Protein AF-A0A3D6BWM6-F1 (afdb_monomer)

Secondary structure (DSSP, 8-state):
-B-TTT--B-TTS-EEE--STTSPPEEE-HHHHHHH-HHHHHHHH----HHHHHHHHHHT--

Solvent-accessible surface area (backbone atoms only — not comparable to full-atom values): 3827 Å² total; per-residue (Å²): 103,46,14,77,83,82,58,48,78,21,74,91,66,64,45,66,53,87,57,65,94,92,51,84,68,50,36,28,38,72,78,56,28,54,72,77,37,47,66,62,39,42,59,68,69,60,66,67,44,71,66,55,52,54,46,34,67,74,69,66,66,128

Foldseek 3Di:
DAAPPPRHDCPPPWDWDPDPPPDDIHTHDLVCCCVPPVPSSCCVVVPCPPVNVVVCVVVVPD

Organism: NCBI:txid1137281

Radius of gyration: 15.15 Å; Cα contacts (8 Å, |Δi|>4): 62; chains: 1; bounding box: 34×23×40 Å

pLDDT: mean 76.89, std 10.54, range [54.47, 91.31]

Sequence (62 aa):
MKCKKCGISVMKAPLQRVNEKGVDGIWWCEPCIEVHDRELARNIKEDETQVEKDLKDILGFK

Structure (mmCIF, N/CA/C/O backbone):
data_AF-A0A3D6BWM6-F1
#
_entry.id   AF-A0A3D6BWM6-F1
#
loop_
_atom_site.group_PDB
_atom_site.id
_atom_site.type_symbol
_atom_site.label_atom_id
_atom_site.label_alt_id
_atom_site.label_comp_id
_atom_site.label_asym_id
_atom_site.label_entity_id
_atom_site.label_seq_id
_atom_site.pdbx_PDB_ins_code
_atom_site.Cartn_x
_atom_site.Cartn_y
_atom_site.Cartn_z
_atom_site.occupancy
_atom_site.B_iso_or_equiv
_atom_site.au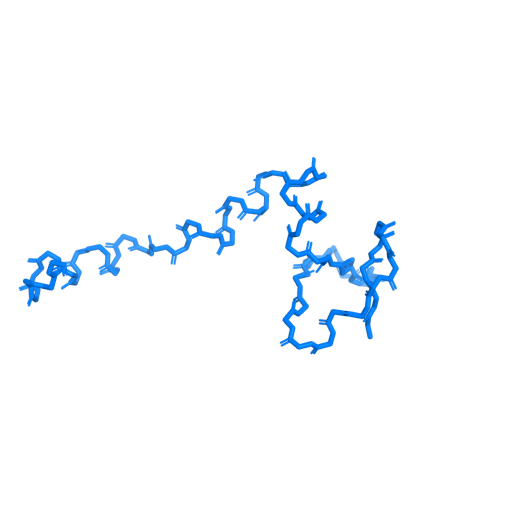th_seq_id
_atom_site.auth_comp_id
_atom_site.auth_asym_id
_atom_site.auth_atom_id
_atom_site.pdbx_PDB_model_num
ATOM 1 N N . MET A 1 1 ? 0.171 7.910 -13.691 1.00 79.31 1 MET A N 1
ATOM 2 C CA . MET A 1 1 ? 0.808 6.868 -12.849 1.00 79.31 1 MET A CA 1
ATOM 3 C C . MET A 1 1 ? -0.040 5.605 -12.873 1.00 79.31 1 MET A C 1
ATOM 5 O O . MET A 1 1 ? -1.260 5.718 -12.774 1.00 79.31 1 MET A O 1
ATOM 9 N N . LYS A 1 2 ? 0.572 4.428 -13.051 1.00 89.00 2 LYS A N 1
ATOM 10 C CA . LYS A 1 2 ? -0.122 3.130 -13.122 1.00 89.00 2 LYS A CA 1
ATOM 11 C C . LYS A 1 2 ? 0.387 2.198 -12.024 1.00 89.00 2 LYS A C 1
ATOM 13 O O . LYS A 1 2 ? 1.578 2.222 -11.733 1.00 89.00 2 LYS A O 1
ATOM 18 N N . CYS A 1 3 ? -0.491 1.378 -11.450 1.00 89.44 3 CYS A N 1
ATOM 19 C CA . CYS A 1 3 ? -0.083 0.341 -10.507 1.00 89.44 3 CYS A CA 1
ATOM 20 C C . CYS A 1 3 ? 0.893 -0.634 -11.182 1.00 89.44 3 CYS A C 1
ATOM 22 O O . CYS A 1 3 ? 0.603 -1.145 -12.265 1.00 89.44 3 CY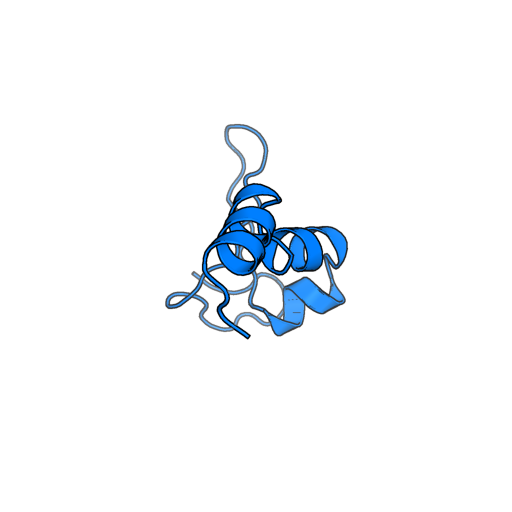S A O 1
ATOM 24 N N . LYS A 1 4 ? 2.011 -0.950 -10.520 1.00 87.62 4 LYS A N 1
ATOM 25 C CA . LYS A 1 4 ? 3.031 -1.881 -11.027 1.00 87.62 4 LYS A CA 1
ATOM 26 C C . LYS A 1 4 ? 2.498 -3.296 -11.281 1.00 87.62 4 LYS A C 1
ATOM 28 O O . LYS A 1 4 ? 3.058 -3.998 -12.117 1.00 87.62 4 LYS A O 1
ATOM 33 N N . LYS A 1 5 ? 1.450 -3.733 -10.570 1.00 91.00 5 LYS A N 1
ATOM 34 C CA . LYS A 1 5 ? 0.907 -5.094 -10.710 1.00 91.00 5 LYS A CA 1
ATOM 35 C C . LYS A 1 5 ? -0.244 -5.224 -11.686 1.00 91.00 5 LYS A C 1
ATOM 37 O O . LYS A 1 5 ? -0.160 -6.053 -12.580 1.00 91.00 5 LYS A O 1
ATOM 42 N N . CYS A 1 6 ? -1.298 -4.434 -11.528 1.00 91.31 6 CYS A N 1
ATOM 43 C CA . CYS A 1 6 ? -2.497 -4.570 -12.359 1.00 91.31 6 CYS A CA 1
ATOM 44 C C . CYS A 1 6 ? -2.596 -3.518 -13.474 1.00 91.31 6 CYS A C 1
ATOM 46 O O . CYS A 1 6 ? -3.519 -3.569 -14.279 1.00 91.31 6 CYS A O 1
ATOM 48 N N . GLY A 1 7 ? -1.680 -2.544 -13.530 1.00 90.56 7 GLY A N 1
ATOM 49 C CA . GLY A 1 7 ? -1.637 -1.534 -14.592 1.00 90.56 7 GLY A CA 1
ATOM 50 C C . GLY A 1 7 ? -2.739 -0.471 -14.533 1.00 90.56 7 GLY A C 1
ATOM 51 O O . GLY A 1 7 ? -2.738 0.436 -15.370 1.00 90.56 7 GLY A O 1
ATOM 52 N N . ILE A 1 8 ? -3.652 -0.536 -13.555 1.00 90.94 8 ILE A N 1
ATOM 53 C CA . ILE A 1 8 ? -4.723 0.457 -13.405 1.00 90.94 8 ILE A CA 1
ATOM 54 C C . ILE A 1 8 ? -4.150 1.836 -13.085 1.00 90.94 8 ILE A C 1
ATOM 56 O O . ILE A 1 8 ? -3.088 1.961 -12.469 1.00 90.94 8 ILE A O 1
ATOM 60 N N . SER A 1 9 ? -4.869 2.883 -13.479 1.00 90.12 9 SER A N 1
ATOM 61 C CA . SER A 1 9 ? -4.504 4.253 -13.126 1.00 90.12 9 SER A CA 1
ATOM 62 C C . SER A 1 9 ? -4.670 4.485 -11.624 1.00 90.12 9 SER A C 1
ATOM 64 O O . SER A 1 9 ? -5.745 4.252 -11.079 1.00 90.12 9 SER A O 1
ATOM 66 N N . VAL A 1 10 ? -3.621 4.984 -10.971 1.00 87.06 10 VAL A N 1
ATOM 67 C CA . VAL A 1 10 ? -3.616 5.322 -9.533 1.00 87.06 10 VAL A CA 1
ATOM 68 C C . VAL A 1 10 ? -3.471 6.824 -9.297 1.00 87.06 10 VAL A C 1
ATOM 70 O O . VAL A 1 10 ? -3.070 7.264 -8.234 1.00 87.06 10 VAL A O 1
ATOM 73 N N . MET A 1 11 ? -3.813 7.638 -10.299 1.00 80.50 11 MET A N 1
ATOM 74 C CA . MET A 1 11 ? -3.637 9.098 -10.274 1.00 80.50 11 MET A CA 1
ATOM 75 C C . MET A 1 11 ? -4.352 9.797 -9.107 1.00 80.50 11 MET A C 1
ATOM 77 O O . MET A 1 11 ? -3.909 10.860 -8.695 1.00 80.50 11 MET A O 1
ATOM 81 N N . LYS A 1 12 ? -5.457 9.228 -8.604 1.00 74.31 12 LYS A N 1
ATOM 82 C CA . LYS A 1 12 ? -6.262 9.831 -7.528 1.00 74.31 12 LYS A CA 1
ATOM 83 C C . LYS A 1 12 ? -5.675 9.614 -6.131 1.00 74.31 12 LYS A C 1
ATOM 85 O O . LYS A 1 12 ? -5.784 10.499 -5.298 1.00 74.31 12 LYS A O 1
ATOM 90 N N . ALA A 1 13 ? -5.093 8.443 -5.888 1.00 71.75 13 ALA A N 1
ATOM 91 C CA . ALA A 1 13 ? -4.535 8.048 -4.596 1.00 71.75 13 ALA A CA 1
ATOM 92 C C . ALA A 1 13 ? -3.343 7.108 -4.837 1.00 71.75 13 ALA A C 1
ATOM 94 O O . ALA A 1 13 ? -3.477 5.884 -4.745 1.00 71.75 13 ALA A O 1
ATOM 95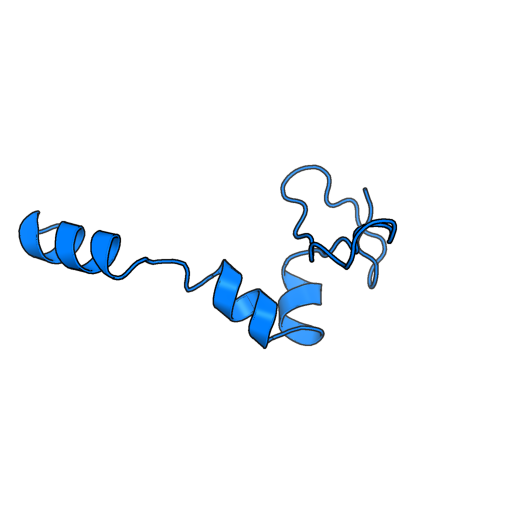 N N . PRO A 1 14 ? -2.199 7.655 -5.276 1.00 75.38 14 PRO A N 1
ATOM 96 C CA . PRO A 1 14 ? -1.058 6.839 -5.638 1.00 75.38 14 PRO A CA 1
ATOM 97 C C . PRO A 1 14 ? -0.286 6.423 -4.379 1.00 75.38 14 PRO A C 1
ATOM 99 O O . PRO A 1 14 ? 0.320 7.257 -3.715 1.00 75.38 14 PRO A O 1
ATOM 102 N N . LEU A 1 15 ? -0.276 5.125 -4.062 1.00 79.94 15 LEU A N 1
ATOM 103 C CA . LEU A 1 15 ? 0.532 4.595 -2.961 1.00 79.94 15 LEU A CA 1
ATOM 104 C C . LEU A 1 15 ? 1.948 4.324 -3.471 1.00 79.94 15 LEU A C 1
ATOM 106 O O . LEU A 1 15 ? 2.129 3.545 -4.411 1.00 79.94 15 LEU A O 1
ATOM 110 N N . GLN A 1 16 ? 2.943 4.985 -2.881 1.00 76.19 16 GLN A N 1
ATOM 111 C CA . GLN A 1 16 ? 4.329 4.928 -3.335 1.00 76.19 16 GLN A CA 1
ATOM 112 C C . GLN A 1 16 ? 5.255 4.435 -2.231 1.00 76.19 16 GLN A C 1
ATOM 114 O O . GLN A 1 16 ? 5.229 4.951 -1.118 1.00 76.19 16 GLN A O 1
ATOM 119 N N . ARG A 1 17 ? 6.152 3.505 -2.573 1.00 69.75 17 ARG A N 1
ATOM 120 C CA . ARG A 1 17 ? 7.345 3.263 -1.758 1.00 69.75 17 ARG A CA 1
ATOM 121 C C . ARG A 1 17 ? 8.437 4.228 -2.207 1.00 69.75 17 ARG A C 1
ATOM 123 O O . ARG A 1 17 ? 8.833 4.208 -3.376 1.00 69.75 17 ARG A O 1
ATOM 130 N N . VAL A 1 18 ? 8.899 5.083 -1.300 1.00 65.94 18 VAL A N 1
ATOM 131 C CA . VAL A 1 18 ? 10.071 5.925 -1.552 1.00 65.94 18 VAL A 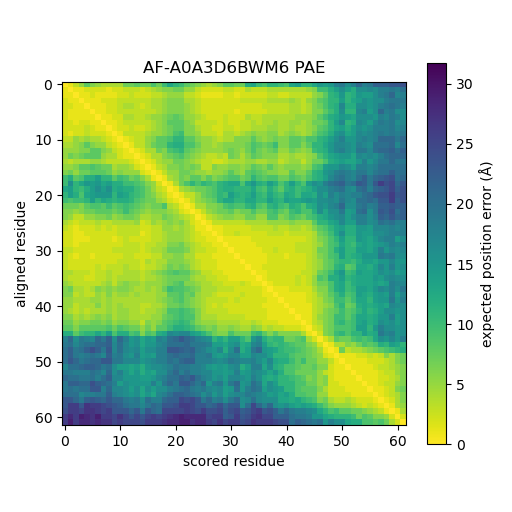CA 1
ATOM 132 C C . VAL A 1 18 ? 11.289 5.004 -1.507 1.00 65.94 18 VAL A C 1
ATOM 134 O O . VAL A 1 18 ? 11.659 4.508 -0.447 1.00 65.94 18 VAL A O 1
ATOM 137 N N . ASN A 1 19 ? 11.843 4.686 -2.675 1.00 63.00 19 ASN A N 1
ATOM 138 C CA . ASN A 1 19 ? 13.064 3.891 -2.784 1.00 63.00 19 ASN A CA 1
ATOM 139 C C . ASN A 1 19 ? 14.302 4.788 -2.594 1.00 63.00 19 ASN A C 1
ATOM 141 O O . ASN A 1 19 ? 14.189 6.009 -2.471 1.00 63.00 19 ASN A O 1
ATOM 145 N N . GLU A 1 20 ? 15.483 4.169 -2.572 1.00 62.81 20 GLU A N 1
ATOM 146 C CA . GLU A 1 20 ? 16.778 4.853 -2.512 1.00 62.81 20 GLU A CA 1
ATOM 147 C C . GLU A 1 20 ? 16.905 5.979 -3.557 1.00 62.81 20 GLU A C 1
ATOM 149 O O . GLU A 1 20 ? 16.280 5.959 -4.622 1.00 62.81 20 GLU A O 1
ATOM 154 N N . LYS A 1 21 ? 17.739 6.982 -3.247 1.00 68.44 21 LYS A N 1
ATOM 155 C CA . LYS A 1 21 ? 17.966 8.150 -4.112 1.00 68.44 21 LYS A CA 1
ATOM 156 C C . LYS A 1 21 ? 18.329 7.711 -5.537 1.00 68.44 21 LYS A C 1
ATOM 158 O O . LYS A 1 21 ? 19.336 7.045 -5.741 1.00 68.44 21 LYS A O 1
ATOM 163 N N . GLY A 1 22 ? 17.540 8.158 -6.515 1.00 66.56 22 GLY A N 1
ATOM 164 C CA . GLY A 1 22 ? 17.766 7.886 -7.940 1.00 66.56 22 GLY A CA 1
ATOM 165 C C . GLY A 1 22 ? 17.004 6.683 -8.504 1.00 66.56 22 GLY A C 1
ATOM 166 O O . GLY A 1 22 ? 17.140 6.405 -9.691 1.00 66.56 22 GLY A O 1
ATOM 167 N N . VAL A 1 23 ? 16.190 5.991 -7.699 1.00 70.62 23 VAL A N 1
ATOM 168 C CA . VAL A 1 23 ? 15.325 4.901 -8.174 1.00 70.62 23 VAL A CA 1
ATOM 169 C C . VAL A 1 23 ? 13.914 5.419 -8.450 1.00 70.62 23 VAL A C 1
ATOM 171 O O . VAL A 1 23 ? 13.322 6.109 -7.617 1.00 70.62 23 VAL A O 1
ATOM 174 N N . ASP A 1 24 ? 13.346 5.034 -9.595 1.00 70.25 24 ASP A N 1
ATOM 175 C CA . ASP A 1 24 ? 11.954 5.337 -9.924 1.00 70.25 24 ASP A CA 1
ATOM 176 C C . ASP A 1 24 ? 10.994 4.786 -8.857 1.00 70.25 24 ASP A C 1
ATOM 178 O O . ASP A 1 24 ? 11.068 3.627 -8.425 1.00 70.25 24 ASP A O 1
ATOM 182 N N . GLY A 1 25 ? 10.059 5.637 -8.434 1.00 72.88 25 GLY A N 1
ATOM 183 C CA . GLY A 1 25 ? 9.023 5.281 -7.474 1.00 72.88 25 GLY A CA 1
ATOM 184 C C . GLY A 1 25 ? 8.156 4.128 -7.968 1.00 72.88 25 GLY A C 1
ATOM 185 O O . GLY A 1 25 ? 7.643 4.156 -9.089 1.00 72.88 25 GLY A O 1
ATOM 186 N N . ILE A 1 26 ? 7.945 3.123 -7.116 1.00 83.56 26 ILE A N 1
ATOM 187 C CA . ILE A 1 26 ? 6.974 2.068 -7.409 1.00 83.56 26 ILE A CA 1
ATOM 188 C C . ILE A 1 26 ? 5.600 2.522 -6.931 1.00 83.56 26 ILE A C 1
ATOM 190 O O . ILE A 1 26 ? 5.416 2.796 -5.748 1.00 83.56 26 ILE A O 1
ATOM 194 N N . TRP A 1 27 ? 4.641 2.519 -7.854 1.00 86.44 27 TRP A N 1
ATOM 195 C CA . TRP A 1 27 ? 3.257 2.902 -7.604 1.00 86.44 27 TRP A CA 1
ATOM 196 C C . TRP A 1 27 ? 2.350 1.686 -7.454 1.00 86.44 27 TRP A C 1
ATOM 198 O O . TRP A 1 27 ? 2.397 0.746 -8.256 1.00 86.44 27 TRP A O 1
ATOM 208 N N . TRP A 1 28 ? 1.459 1.746 -6.475 1.00 87.56 28 TRP A N 1
ATOM 209 C CA . TRP A 1 28 ? 0.516 0.689 -6.159 1.00 87.56 28 TRP A CA 1
ATOM 210 C C . TRP A 1 28 ? -0.911 1.216 -6.080 1.00 87.56 28 TRP A C 1
ATOM 212 O O . TRP A 1 28 ? -1.148 2.365 -5.715 1.00 87.56 28 TRP A O 1
ATOM 222 N N . CYS A 1 29 ? -1.865 0.359 -6.440 1.00 89.38 29 CYS A N 1
ATOM 223 C CA . CYS A 1 29 ? -3.240 0.522 -5.994 1.00 89.38 29 CYS A CA 1
ATOM 224 C C . CYS A 1 29 ? -3.430 -0.222 -4.671 1.00 89.38 29 CYS A C 1
ATOM 226 O O . CYS A 1 29 ? -2.690 -1.164 -4.374 1.00 89.38 29 CYS A O 1
ATOM 228 N N . GLU A 1 30 ? -4.446 0.179 -3.918 1.00 87.12 30 GLU A N 1
ATOM 229 C CA . GLU A 1 30 ? -4.759 -0.378 -2.603 1.00 87.12 30 GLU A CA 1
ATOM 230 C C . GLU A 1 30 ? -4.960 -1.912 -2.609 1.00 87.12 30 GLU A C 1
ATOM 232 O O . GLU A 1 30 ? -4.289 -2.589 -1.833 1.00 87.12 30 GLU A O 1
ATOM 237 N N . PRO A 1 31 ? -5.716 -2.526 -3.544 1.00 89.88 31 PRO A N 1
ATOM 238 C CA . PRO A 1 31 ? -5.839 -3.987 -3.562 1.00 89.88 31 PRO A CA 1
ATOM 239 C C . PRO A 1 31 ? -4.508 -4.704 -3.821 1.00 89.88 31 PRO A C 1
ATOM 241 O O . PRO A 1 31 ? -4.240 -5.776 -3.287 1.00 89.88 31 PRO A O 1
ATOM 244 N N . CYS A 1 32 ? -3.646 -4.131 -4.667 1.00 90.50 32 CYS A N 1
ATOM 245 C CA . CYS A 1 32 ? -2.377 -4.770 -4.993 1.00 90.50 32 CYS A CA 1
ATOM 246 C C . CYS A 1 32 ? -1.344 -4.613 -3.876 1.00 90.50 32 CYS A C 1
ATOM 248 O O . CYS A 1 32 ? -0.559 -5.539 -3.678 1.00 90.50 32 CYS A O 1
ATOM 250 N N . ILE A 1 33 ? -1.317 -3.484 -3.161 1.00 87.88 33 ILE A N 1
ATOM 251 C CA . ILE A 1 33 ? -0.371 -3.309 -2.050 1.00 87.88 33 ILE A CA 1
ATOM 252 C C . ILE A 1 33 ? -0.721 -4.246 -0.888 1.00 87.88 33 ILE A C 1
ATOM 254 O O . ILE A 1 33 ? 0.172 -4.888 -0.353 1.00 87.88 33 ILE A O 1
ATOM 258 N N . GLU A 1 34 ? -2.005 -4.455 -0.583 1.00 88.75 34 GLU A N 1
ATOM 259 C CA . GLU A 1 34 ? -2.444 -5.408 0.450 1.00 88.75 34 GLU A CA 1
ATOM 260 C C . GLU A 1 34 ? -2.035 -6.856 0.164 1.00 88.75 34 GLU A C 1
ATOM 262 O O . GLU A 1 34 ? -1.826 -7.649 1.079 1.00 88.75 34 GLU A O 1
ATOM 267 N N . VAL A 1 35 ? -1.923 -7.237 -1.108 1.00 90.94 35 VAL A N 1
ATOM 268 C CA . VAL A 1 35 ? -1.545 -8.604 -1.486 1.00 90.94 35 VAL A CA 1
ATOM 269 C C . VAL A 1 35 ? -0.030 -8.755 -1.593 1.00 90.94 35 VAL A C 1
ATOM 271 O O . VAL A 1 35 ? 0.506 -9.793 -1.203 1.00 90.94 35 VAL A O 1
ATOM 274 N N . HIS A 1 36 ? 0.658 -7.745 -2.128 1.00 87.75 36 HIS A N 1
ATOM 275 C CA . HIS A 1 36 ? 2.063 -7.854 -2.525 1.00 87.75 36 HIS A CA 1
ATOM 276 C C . HIS A 1 36 ? 3.057 -7.171 -1.580 1.00 87.75 36 HIS A C 1
ATOM 278 O O . HIS A 1 36 ? 4.239 -7.496 -1.650 1.00 87.75 36 HIS A O 1
ATOM 284 N N . ASP A 1 37 ? 2.602 -6.264 -0.717 1.00 85.06 37 ASP A N 1
ATOM 285 C CA . ASP A 1 37 ? 3.420 -5.559 0.275 1.00 85.06 37 ASP A CA 1
ATOM 286 C C . ASP A 1 37 ? 2.576 -5.257 1.527 1.00 85.06 37 ASP A C 1
ATOM 288 O O . ASP A 1 37 ? 2.215 -4.1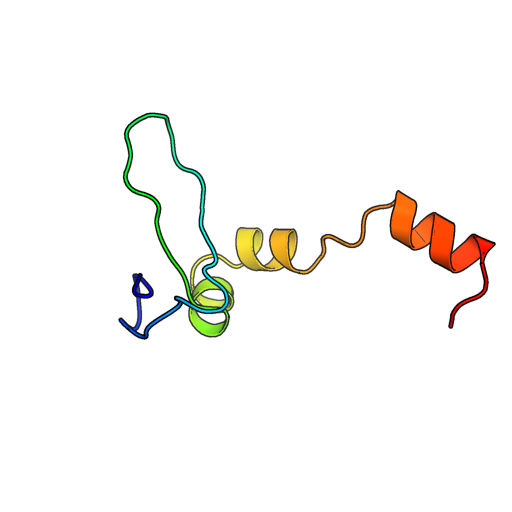20 1.833 1.00 85.06 37 ASP A O 1
ATOM 292 N N . ARG A 1 38 ? 2.194 -6.335 2.225 1.00 82.56 38 ARG A N 1
ATOM 293 C CA . ARG A 1 38 ? 1.297 -6.303 3.394 1.00 82.56 38 ARG A CA 1
ATOM 294 C C . ARG A 1 38 ? 1.804 -5.413 4.517 1.00 82.56 38 ARG A C 1
ATOM 296 O O . ARG A 1 38 ? 1.000 -4.790 5.197 1.00 82.56 38 ARG A O 1
ATOM 303 N N . GLU A 1 39 ? 3.116 -5.387 4.727 1.00 81.19 39 GLU A N 1
ATOM 304 C CA . GLU A 1 39 ? 3.731 -4.570 5.767 1.00 81.19 39 GLU A CA 1
ATOM 305 C C . GLU A 1 39 ? 3.574 -3.088 5.440 1.00 81.19 39 GLU A C 1
ATOM 307 O O . GLU A 1 39 ? 3.079 -2.334 6.272 1.00 81.19 39 GLU A O 1
ATOM 312 N N . LEU A 1 40 ? 3.901 -2.678 4.212 1.00 78.25 40 LEU A N 1
ATOM 313 C CA . LEU A 1 40 ? 3.701 -1.300 3.782 1.00 78.25 40 LEU A CA 1
ATOM 314 C C . LEU A 1 40 ? 2.215 -0.922 3.767 1.00 78.25 40 LEU A C 1
ATOM 316 O O . LEU A 1 40 ? 1.860 0.161 4.218 1.00 78.25 40 LEU A O 1
ATOM 320 N N . ALA A 1 41 ? 1.342 -1.818 3.296 1.00 82.50 41 ALA A N 1
ATOM 321 C CA . ALA A 1 41 ? -0.104 -1.612 3.322 1.00 82.50 41 ALA A CA 1
ATOM 322 C C . ALA A 1 41 ? -0.617 -1.391 4.749 1.00 82.50 41 ALA A C 1
ATOM 324 O O . ALA A 1 41 ? -1.410 -0.482 4.981 1.00 82.50 41 ALA A O 1
ATOM 325 N N . ARG A 1 42 ? -0.136 -2.192 5.705 1.00 81.75 42 ARG A N 1
ATOM 326 C CA . ARG A 1 42 ? -0.455 -2.034 7.121 1.00 81.75 42 ARG A CA 1
ATOM 327 C C . ARG A 1 42 ? 0.078 -0.711 7.653 1.00 81.75 42 ARG A C 1
ATOM 329 O O . ARG A 1 42 ? -0.704 0.036 8.207 1.00 81.75 42 ARG A O 1
ATOM 336 N N . ASN A 1 43 ? 1.344 -0.378 7.421 1.00 77.25 43 ASN A N 1
ATOM 337 C CA . ASN A 1 43 ? 1.940 0.864 7.925 1.00 77.25 43 ASN A CA 1
ATOM 338 C C . ASN A 1 43 ? 1.232 2.118 7.380 1.00 77.25 43 ASN A C 1
ATOM 340 O O . ASN A 1 43 ? 1.089 3.091 8.102 1.00 77.25 43 ASN A O 1
ATOM 344 N N . ILE A 1 44 ? 0.755 2.085 6.130 1.00 75.19 44 ILE A N 1
ATOM 345 C CA . ILE A 1 44 ? -0.021 3.183 5.529 1.00 75.19 44 ILE A CA 1
ATOM 346 C C . ILE A 1 44 ? -1.441 3.274 6.117 1.00 75.19 44 ILE A C 1
ATOM 348 O O . ILE A 1 44 ? -2.006 4.361 6.185 1.00 75.19 44 ILE A O 1
ATOM 352 N N . LYS A 1 45 ? -2.053 2.143 6.496 1.00 71.75 45 LYS A N 1
ATOM 353 C CA . LYS A 1 45 ? -3.435 2.082 7.015 1.00 71.75 45 LYS A CA 1
ATOM 354 C C . LYS A 1 45 ? -3.537 2.231 8.531 1.00 71.75 45 LYS A C 1
ATOM 356 O O . LYS A 1 45 ? -4.546 2.719 9.021 1.00 71.75 45 LYS A O 1
ATOM 361 N N . GLU A 1 46 ? -2.524 1.774 9.254 1.00 65.38 46 GLU A N 1
ATOM 362 C CA . GLU A 1 46 ? -2.399 1.844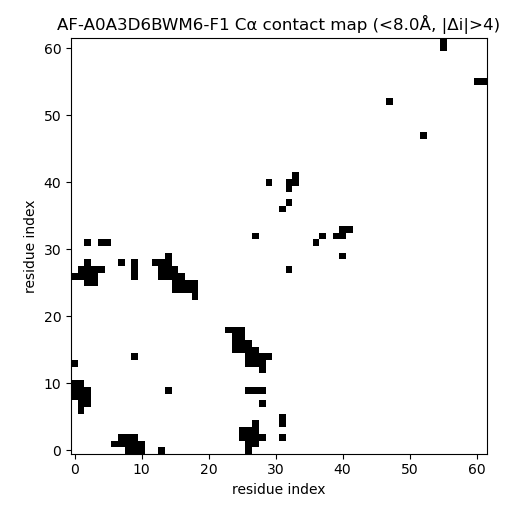 10.712 1.00 65.38 46 GLU A CA 1
ATOM 363 C C . GLU A 1 46 ? -1.748 3.148 11.173 1.00 65.38 46 GLU A C 1
ATOM 365 O O . GLU A 1 46 ? -1.390 3.257 12.343 1.00 65.38 46 GLU A O 1
ATOM 370 N N . ASP A 1 47 ? -1.635 4.148 10.295 1.00 57.78 47 ASP A N 1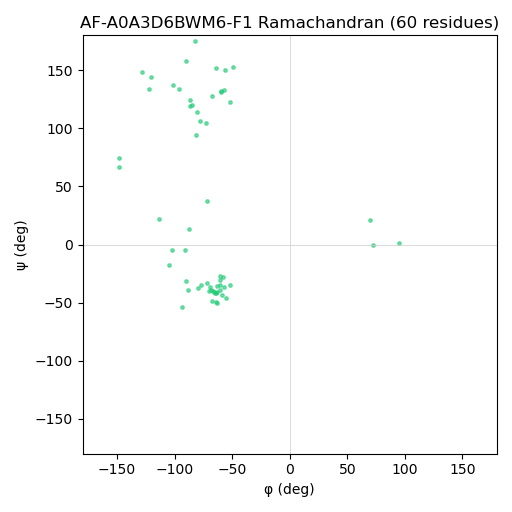
ATOM 371 C CA . ASP A 1 47 ? -1.100 5.478 10.606 1.00 57.78 47 ASP A CA 1
ATOM 372 C C . ASP A 1 47 ? -2.074 6.302 11.477 1.00 57.78 47 ASP A C 1
ATOM 374 O O . ASP A 1 47 ? -2.246 7.499 11.302 1.00 57.78 47 ASP A O 1
ATOM 378 N N . GLU A 1 48 ? -2.753 5.638 12.414 1.00 56.25 48 GLU A N 1
ATOM 379 C CA . GLU A 1 48 ? -3.331 6.274 13.580 1.00 56.25 48 GLU A CA 1
ATOM 380 C C . GLU A 1 48 ? -2.187 6.417 14.581 1.00 56.25 48 GLU A C 1
ATOM 382 O O . GLU A 1 48 ? -1.812 5.483 15.304 1.00 56.25 48 GLU A O 1
ATOM 387 N N . THR A 1 49 ? -1.564 7.588 14.548 1.00 62.97 49 THR A N 1
ATOM 388 C CA . THR A 1 49 ? -0.444 7.902 15.428 1.00 62.97 49 THR A CA 1
ATOM 389 C C . THR A 1 49 ? -0.872 7.715 16.886 1.00 62.97 49 THR A C 1
ATOM 391 O O . THR A 1 49 ? -2.034 7.918 17.242 1.00 62.97 49 THR A O 1
AT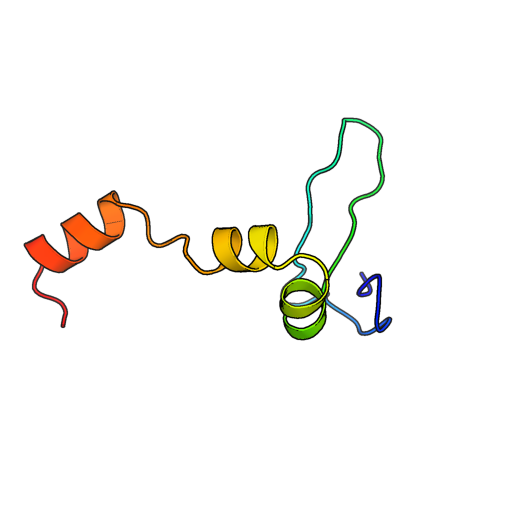OM 394 N N . GLN A 1 50 ? 0.065 7.358 17.772 1.00 62.12 50 GLN A N 1
ATOM 395 C CA . GLN A 1 50 ? -0.227 7.300 19.213 1.00 62.12 50 GLN A CA 1
ATOM 396 C C . GLN A 1 50 ? -0.865 8.616 19.695 1.00 62.12 50 GLN A C 1
ATOM 398 O O . GLN A 1 50 ? -1.794 8.598 20.488 1.00 62.12 50 GLN A O 1
ATOM 403 N N . VAL A 1 51 ? -0.446 9.745 19.114 1.00 64.31 51 VAL A N 1
ATOM 404 C CA . VAL A 1 51 ? -1.009 11.076 19.365 1.00 64.31 51 VAL A CA 1
ATOM 405 C C . VAL A 1 51 ? -2.479 11.182 18.943 1.00 64.31 51 VAL A C 1
ATOM 407 O O . VAL A 1 51 ? -3.266 11.777 19.668 1.00 64.31 51 VAL A O 1
ATOM 410 N N . GLU A 1 52 ? -2.886 10.614 17.807 1.00 68.81 52 GLU A N 1
ATOM 411 C CA . GLU A 1 52 ? -4.293 10.611 17.375 1.00 68.81 52 GLU A CA 1
ATOM 412 C C . GLU A 1 52 ? -5.175 9.722 18.250 1.00 68.81 52 GLU A C 1
ATOM 414 O O . GLU A 1 52 ? -6.313 10.100 18.533 1.00 68.81 52 GLU A O 1
ATOM 419 N N . LYS A 1 53 ? -4.655 8.584 18.723 1.00 69.56 53 LYS A N 1
ATOM 420 C CA . LYS A 1 53 ? -5.347 7.749 19.718 1.00 69.56 53 LYS A CA 1
ATOM 421 C C . LYS A 1 53 ? -5.523 8.500 21.030 1.00 69.56 53 LYS A C 1
ATOM 423 O O . LYS A 1 53 ? -6.644 8.630 21.512 1.00 69.56 53 LYS A O 1
ATOM 428 N N . ASP A 1 54 ? -4.437 9.078 21.535 1.00 71.69 54 ASP A N 1
ATOM 429 C CA . ASP A 1 54 ? -4.445 9.853 22.772 1.00 71.69 54 ASP A CA 1
ATOM 430 C C . ASP A 1 54 ? -5.397 11.063 22.656 1.00 71.69 54 ASP A C 1
ATOM 432 O O . ASP A 1 54 ? -6.147 11.362 23.583 1.00 71.69 54 ASP A O 1
ATOM 436 N N . LEU A 1 55 ? -5.446 11.739 21.501 1.00 72.56 55 LEU A N 1
ATOM 437 C CA . LEU A 1 55 ? -6.381 12.840 21.241 1.00 72.56 55 LEU A CA 1
ATOM 438 C C . LEU A 1 55 ? -7.842 12.383 21.192 1.00 72.56 55 LEU A C 1
ATOM 440 O O . LEU A 1 55 ? -8.701 13.095 21.711 1.00 72.56 55 LEU A O 1
ATOM 444 N N . LYS A 1 56 ? -8.151 11.227 20.595 1.00 75.12 56 LYS A N 1
ATOM 445 C CA . LYS A 1 56 ? -9.517 10.673 20.589 1.00 75.12 56 LYS A CA 1
ATOM 446 C C . LYS A 1 56 ? -9.980 10.305 21.995 1.00 75.12 56 LYS A C 1
ATOM 448 O O . LYS A 1 56 ? -11.109 10.640 22.356 1.00 75.12 56 LYS A O 1
ATOM 453 N N . ASP A 1 57 ? -9.093 9.714 22.790 1.00 76.31 57 ASP A N 1
ATOM 454 C CA . ASP A 1 57 ? -9.355 9.368 24.187 1.00 76.31 57 ASP A CA 1
ATOM 455 C C . ASP A 1 57 ? -9.562 10.619 25.059 1.00 76.31 57 ASP A C 1
ATOM 457 O O . ASP A 1 57 ? -10.484 10.659 25.874 1.00 76.31 57 ASP A O 1
ATOM 461 N N . ILE A 1 58 ? -8.766 11.678 24.853 1.00 75.94 58 ILE A N 1
ATOM 462 C CA . ILE A 1 58 ? -8.904 12.958 25.572 1.00 75.94 58 ILE A CA 1
ATOM 463 C C . ILE A 1 58 ? -10.171 13.718 25.148 1.00 75.94 58 ILE A C 1
ATOM 465 O O . ILE A 1 58 ? -10.835 14.329 25.987 1.00 75.94 58 ILE A O 1
ATOM 469 N N . LEU A 1 59 ? -10.505 13.715 23.855 1.00 77.25 59 LEU A N 1
ATOM 470 C CA . LEU A 1 59 ? -11.613 14.500 23.296 1.00 77.25 59 LEU A CA 1
ATOM 471 C C . LEU A 1 59 ? -12.952 13.743 23.272 1.00 77.25 59 LEU A C 1
ATOM 473 O O . LEU A 1 59 ? -13.974 14.336 22.931 1.00 77.25 59 LEU A O 1
ATOM 477 N N . GLY A 1 60 ? -12.974 12.463 23.658 1.00 58.69 60 GLY A N 1
ATOM 478 C CA . GLY A 1 60 ? -14.195 11.675 23.849 1.00 58.69 60 GLY A CA 1
ATOM 479 C C . GLY A 1 60 ? -14.955 11.324 22.565 1.00 58.69 60 GLY A C 1
ATOM 480 O O . GLY A 1 60 ? -16.151 11.031 22.628 1.00 58.69 60 GLY A O 1
ATOM 481 N N . PHE A 1 61 ? -14.298 11.354 21.403 1.00 58.00 61 PHE A N 1
ATOM 482 C CA . PHE A 1 61 ? -14.911 10.917 20.148 1.00 58.00 61 PHE A CA 1
ATOM 483 C C . PHE A 1 61 ? -14.920 9.382 20.086 1.00 58.00 61 PHE A C 1
ATOM 48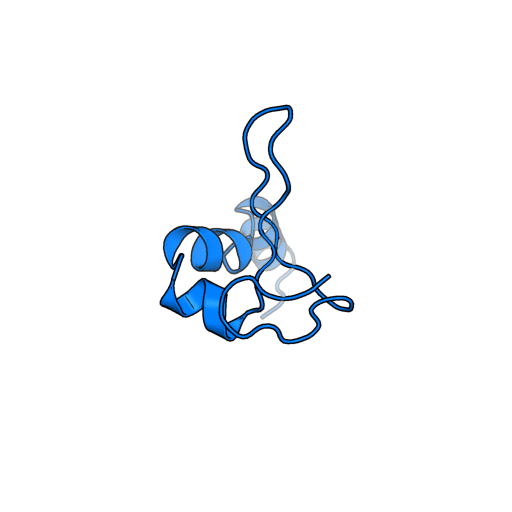5 O O . PHE A 1 61 ? -13.875 8.763 19.899 1.00 58.00 61 PHE A O 1
ATOM 492 N N . LYS A 1 62 ? -16.105 8.787 20.279 1.00 54.47 62 LYS A N 1
ATOM 493 C CA . LYS A 1 62 ? -16.386 7.364 20.023 1.00 54.47 62 LYS A CA 1
ATOM 494 C C . LYS A 1 62 ? -16.497 7.061 18.535 1.00 54.47 62 LYS A C 1
ATOM 496 O O . LYS A 1 62 ? -17.095 7.896 17.821 1.00 54.47 62 LYS A O 1
#

Mean predicted aligned error: 9.3 Å

Nearest PDB structures (foldseek):
  2dy8-assembly1_A  TM=5.453E-01  e=2.933E+00  Saccharomyces cerevisiae